Protein AF-A0A962IRU7-F1 (afdb_monomer_lite)

Sequence (81 aa):
MSLDNPLARLPSIDQLLINPACEPLIRTYGRTPVVTRLRQQVAGFRDALRAGGVTADAAMILTATAENLARDFPDRLKPVH

pLDDT: mean 80.1, std 12.91, range [40.0, 91.19]

Secondary structure (DSSP, 8-state):
-----GGGGSPPHHHHHHSTTHHHHHHHH-HHHHHHHHHHHHHHHHHHHHTT-----HHHHHHHHHHHHHHH-GGG-----

Structure (mmCIF, N/CA/C/O backbone):
data_AF-A0A962IRU7-F1
#
_entry.id   AF-A0A962IRU7-F1
#
loop_
_atom_site.group_PDB
_atom_site.id
_atom_site.t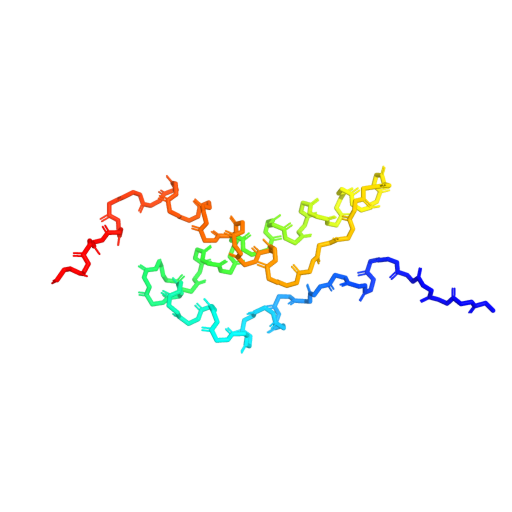ype_symbol
_atom_site.label_atom_id
_atom_site.label_alt_id
_atom_site.label_comp_id
_atom_site.label_asym_id
_atom_site.label_entity_id
_atom_site.label_seq_id
_atom_site.pdbx_PDB_ins_code
_atom_site.Cartn_x
_atom_site.Cartn_y
_atom_site.Cartn_z
_atom_site.occupancy
_atom_site.B_iso_or_equiv
_atom_site.auth_seq_id
_atom_site.auth_comp_id
_atom_site.auth_asym_id
_atom_site.auth_atom_id
_atom_site.pdbx_PDB_model_num
ATOM 1 N N . MET A 1 1 ? 24.511 -19.635 -13.212 1.00 40.72 1 MET A N 1
ATOM 2 C CA . MET A 1 1 ? 23.122 -19.242 -13.536 1.00 40.72 1 MET A CA 1
ATOM 3 C C . MET A 1 1 ? 22.560 -18.515 -12.328 1.00 40.72 1 MET A C 1
ATOM 5 O O . MET A 1 1 ? 22.078 -19.170 -11.414 1.00 40.72 1 MET A O 1
ATOM 9 N N . SER A 1 2 ? 22.717 -17.190 -12.261 1.00 44.59 2 SER A N 1
ATOM 10 C CA . SER A 1 2 ? 22.125 -16.409 -11.170 1.00 44.59 2 SER A CA 1
ATOM 11 C C . SER A 1 2 ? 20.622 -16.328 -11.391 1.00 44.59 2 SER A C 1
ATOM 13 O O . SER A 1 2 ? 20.164 -15.755 -12.376 1.00 44.59 2 SER A O 1
ATOM 15 N N . LEU A 1 3 ? 19.863 -16.942 -10.488 1.00 56.41 3 LEU A N 1
ATOM 16 C CA . LEU A 1 3 ? 18.414 -16.802 -10.375 1.00 56.41 3 LEU A CA 1
ATOM 17 C C . LEU A 1 3 ? 18.087 -15.434 -9.758 1.00 56.41 3 LEU A C 1
ATOM 19 O O . LEU A 1 3 ? 17.437 -15.353 -8.719 1.00 56.41 3 LEU A O 1
ATOM 23 N N . ASP A 1 4 ? 18.530 -14.348 -10.391 1.00 59.50 4 ASP A N 1
ATOM 24 C CA . ASP A 1 4 ? 17.959 -13.025 -10.148 1.00 59.50 4 ASP A CA 1
ATOM 25 C C . ASP A 1 4 ?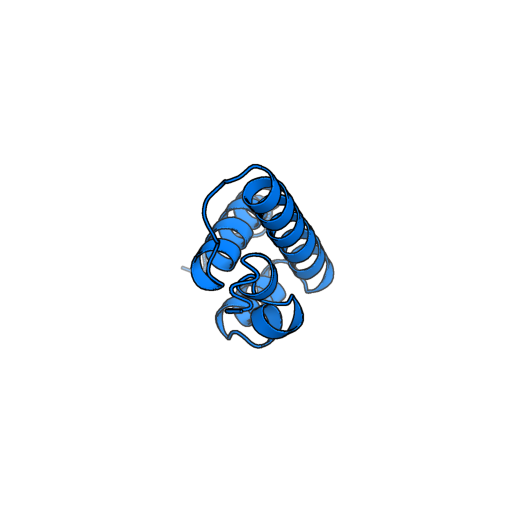 16.574 -13.021 -10.787 1.00 59.50 4 ASP A C 1
ATOM 27 O O . ASP A 1 4 ? 16.355 -12.467 -11.857 1.00 59.50 4 ASP A O 1
ATOM 31 N N . ASN A 1 5 ? 15.637 -13.743 -10.172 1.00 67.56 5 ASN A N 1
ATOM 32 C CA . ASN A 1 5 ? 14.243 -13.670 -10.548 1.00 67.56 5 ASN A CA 1
ATOM 33 C C . ASN A 1 5 ? 13.727 -12.337 -9.992 1.00 67.56 5 ASN A C 1
ATOM 35 O O . ASN A 1 5 ? 13.528 -12.235 -8.779 1.00 67.56 5 ASN A O 1
ATOM 39 N N . PRO A 1 6 ? 13.512 -11.304 -10.823 1.00 63.84 6 PRO A N 1
ATOM 40 C CA . PRO A 1 6 ? 13.056 -10.008 -10.333 1.00 63.84 6 PRO A CA 1
ATOM 41 C C . PRO A 1 6 ? 11.704 -10.145 -9.617 1.00 63.84 6 PRO A C 1
ATOM 43 O O . PRO A 1 6 ? 11.444 -9.438 -8.650 1.00 63.84 6 PRO A O 1
ATOM 46 N N . LEU A 1 7 ? 10.884 -11.136 -9.995 1.00 66.56 7 LEU A N 1
ATOM 47 C CA . LEU A 1 7 ? 9.621 -11.444 -9.320 1.00 66.56 7 LEU A CA 1
ATOM 48 C C . LEU A 1 7 ? 9.818 -11.994 -7.902 1.00 66.56 7 LEU A C 1
ATOM 50 O O . LEU A 1 7 ? 8.933 -11.820 -7.073 1.00 66.56 7 LEU A O 1
ATOM 54 N N . ALA A 1 8 ? 10.957 -12.627 -7.606 1.00 67.00 8 ALA A N 1
ATOM 55 C CA . ALA A 1 8 ? 11.292 -13.078 -6.254 1.00 67.00 8 ALA A CA 1
ATOM 56 C C . ALA A 1 8 ? 11.711 -11.920 -5.333 1.00 67.00 8 ALA A C 1
ATOM 58 O O . ALA A 1 8 ? 11.736 -12.093 -4.118 1.00 67.00 8 ALA A O 1
ATOM 59 N N . ARG A 1 9 ? 12.017 -10.739 -5.893 1.00 70.75 9 ARG A N 1
ATOM 60 C CA . ARG A 1 9 ? 12.299 -9.526 -5.114 1.00 70.75 9 ARG A CA 1
ATOM 61 C C . ARG A 1 9 ? 11.030 -8.821 -4.636 1.00 70.75 9 ARG A C 1
ATOM 63 O O . ARG A 1 9 ? 11.119 -7.960 -3.769 1.00 70.75 9 ARG A O 1
ATOM 70 N N . LEU A 1 10 ? 9.858 -9.173 -5.177 1.00 77.12 10 LEU A N 1
ATOM 71 C CA . LEU A 1 10 ? 8.601 -8.609 -4.696 1.00 77.12 10 LEU A CA 1
ATOM 72 C C . LEU A 1 10 ? 8.252 -9.200 -3.324 1.00 77.12 10 LEU A C 1
ATOM 74 O O . LEU A 1 10 ? 8.203 -10.426 -3.182 1.00 77.12 10 LEU A O 1
ATOM 78 N N . PRO A 1 11 ? 7.966 -8.355 -2.322 1.00 81.12 11 PRO A N 1
ATOM 79 C CA . PRO A 1 11 ? 7.572 -8.832 -1.010 1.00 81.12 11 PRO A CA 1
ATOM 80 C C . PRO A 1 11 ? 6.214 -9.534 -1.081 1.00 81.12 11 PRO A C 1
ATOM 82 O O . PRO A 1 11 ? 5.287 -9.105 -1.775 1.00 81.12 11 PRO A O 1
ATOM 85 N N . SER A 1 12 ? 6.087 -10.620 -0.325 1.00 84.31 12 SER A N 1
ATOM 86 C CA . SER A 1 12 ? 4.816 -11.336 -0.183 1.00 84.31 12 SER A CA 1
ATOM 87 C C . SER A 1 12 ? 3.827 -10.538 0.666 1.00 84.31 12 SER A C 1
ATOM 89 O O . SER A 1 12 ? 4.225 -9.769 1.539 1.00 84.31 12 SER A O 1
ATOM 91 N N . ILE A 1 13 ? 2.524 -10.776 0.481 1.00 86.88 13 ILE A N 1
ATOM 92 C CA . ILE A 1 13 ? 1.484 -10.128 1.300 1.00 86.88 13 ILE A CA 1
ATOM 93 C C . ILE A 1 13 ? 1.715 -10.383 2.790 1.00 86.88 13 ILE A C 1
ATOM 95 O O . ILE A 1 13 ? 1.598 -9.452 3.578 1.00 86.88 13 ILE A O 1
ATOM 99 N N . ASP A 1 14 ? 2.102 -11.599 3.179 1.00 85.56 14 ASP A N 1
ATOM 100 C CA . ASP A 1 14 ? 2.398 -11.905 4.581 1.00 85.56 14 ASP A CA 1
ATOM 101 C C . ASP A 1 14 ? 3.588 -11.101 5.117 1.00 85.56 14 ASP A C 1
ATOM 103 O O . ASP A 1 14 ? 3.520 -10.589 6.229 1.00 85.56 14 ASP A O 1
ATOM 107 N N . GLN A 1 15 ? 4.638 -10.887 4.315 1.00 85.94 15 GLN A N 1
ATOM 108 C CA . GLN A 1 15 ? 5.758 -10.021 4.710 1.00 85.94 15 GLN A CA 1
ATOM 109 C C . GLN A 1 15 ? 5.315 -8.567 4.894 1.00 85.94 15 GLN A C 1
ATOM 111 O O . GLN A 1 15 ? 5.772 -7.896 5.818 1.00 85.94 15 GLN A O 1
ATOM 116 N N . LEU A 1 16 ? 4.404 -8.086 4.044 1.00 86.94 16 LEU A N 1
ATOM 117 C CA . LEU A 1 16 ? 3.816 -6.756 4.194 1.00 86.94 16 LEU A CA 1
ATOM 118 C C . LEU A 1 16 ? 2.956 -6.677 5.459 1.00 86.94 16 LEU A C 1
ATOM 120 O O . LEU A 1 16 ? 3.058 -5.698 6.188 1.00 86.94 16 LEU A O 1
ATOM 124 N N . LEU A 1 17 ? 2.161 -7.707 5.759 1.00 87.31 17 LEU A N 1
ATOM 125 C CA . LEU A 1 17 ? 1.300 -7.756 6.945 1.00 87.31 17 LEU A CA 1
ATOM 126 C C . LEU A 1 17 ? 2.072 -7.872 8.262 1.00 87.31 17 LEU A C 1
ATOM 128 O O . LEU A 1 17 ? 1.590 -7.379 9.276 1.00 87.31 17 LEU A O 1
ATOM 132 N N . ILE A 1 18 ? 3.254 -8.491 8.254 1.00 87.88 18 ILE A N 1
ATOM 133 C CA . ILE A 1 18 ? 4.157 -8.536 9.415 1.00 87.88 18 ILE A CA 1
ATOM 134 C C . ILE A 1 18 ? 4.777 -7.153 9.686 1.00 87.88 18 ILE A C 1
ATOM 136 O O . ILE A 1 18 ? 5.214 -6.877 10.803 1.00 87.88 18 ILE A O 1
ATOM 140 N N . ASN A 1 19 ? 4.814 -6.262 8.690 1.00 86.75 19 ASN A N 1
ATOM 141 C CA . ASN A 1 19 ? 5.386 -4.934 8.859 1.00 86.75 19 ASN A CA 1
ATOM 142 C C . ASN A 1 19 ? 4.537 -4.092 9.838 1.00 86.75 19 ASN A C 1
ATOM 144 O O . ASN A 1 19 ? 3.328 -3.954 9.626 1.00 86.75 19 ASN A O 1
ATOM 148 N N . PRO A 1 20 ? 5.146 -3.453 10.856 1.00 85.31 20 PRO A N 1
ATOM 149 C CA . PRO A 1 20 ? 4.421 -2.619 11.818 1.00 85.31 20 PRO A CA 1
ATOM 150 C C . PRO A 1 20 ? 3.665 -1.444 11.176 1.00 85.31 20 PRO A C 1
ATOM 152 O O . PRO A 1 20 ? 2.714 -0.938 11.766 1.00 85.31 20 PRO A O 1
ATOM 155 N N . ALA A 1 21 ? 4.021 -1.032 9.955 1.00 84.88 21 ALA A N 1
ATOM 156 C CA . ALA A 1 21 ? 3.281 -0.019 9.203 1.00 84.88 21 ALA A CA 1
ATOM 157 C C . ALA A 1 21 ? 1.872 -0.475 8.763 1.00 84.88 21 ALA A C 1
ATOM 159 O O . ALA A 1 21 ? 1.015 0.370 8.505 1.00 84.88 21 ALA A O 1
ATOM 160 N N . CYS A 1 22 ? 1.593 -1.785 8.709 1.00 86.56 22 CYS A N 1
ATOM 161 C CA . CYS A 1 22 ? 0.247 -2.293 8.424 1.00 86.56 22 CYS A CA 1
ATOM 162 C C . CYS A 1 22 ? -0.712 -2.136 9.607 1.00 86.56 22 CYS A C 1
ATOM 164 O O . CYS A 1 22 ? -1.907 -1.942 9.392 1.00 86.56 22 CYS A O 1
ATOM 166 N N . GLU A 1 23 ? -0.211 -2.186 10.840 1.00 87.19 23 GLU A N 1
ATOM 167 C CA . GLU A 1 23 ? -1.025 -2.112 12.056 1.00 87.19 23 GLU A CA 1
ATOM 168 C C . GLU A 1 23 ? -1.939 -0.866 12.109 1.00 87.19 23 GLU A C 1
ATOM 170 O O . GLU A 1 23 ? -3.156 -1.021 12.261 1.00 87.19 23 GLU A O 1
ATOM 175 N N . PRO A 1 24 ? -1.442 0.376 11.917 1.00 88.25 24 PRO A N 1
ATOM 176 C CA . PRO A 1 24 ? -2.309 1.553 11.899 1.00 88.25 24 PRO A CA 1
ATOM 177 C C . PRO A 1 24 ? -3.297 1.548 10.727 1.00 88.25 24 PRO A C 1
ATOM 179 O O . PRO A 1 24 ? -4.433 1.984 10.896 1.00 88.25 24 PRO A O 1
ATOM 182 N N . LEU A 1 25 ? -2.916 1.021 9.559 1.00 86.06 25 LEU A N 1
ATOM 183 C CA . LEU A 1 25 ? -3.816 0.935 8.404 1.00 86.06 25 LEU A CA 1
ATOM 184 C C . LEU A 1 25 ? -4.976 -0.027 8.682 1.00 86.06 25 LEU A C 1
ATOM 186 O O . LEU A 1 25 ? -6.132 0.299 8.413 1.00 86.06 25 LEU A O 1
ATOM 190 N N . ILE A 1 26 ? -4.681 -1.194 9.257 1.00 89.50 26 ILE A N 1
ATOM 191 C CA . ILE A 1 26 ? -5.684 -2.195 9.634 1.00 89.50 26 ILE A CA 1
ATOM 192 C C . ILE A 1 26 ? -6.614 -1.635 10.707 1.00 89.50 26 ILE A C 1
ATOM 194 O O . ILE A 1 26 ? -7.825 -1.827 10.608 1.00 89.50 26 ILE A O 1
ATOM 198 N N . ARG A 1 27 ? -6.078 -0.910 11.692 1.00 88.12 27 ARG A N 1
ATOM 199 C CA . ARG A 1 27 ? -6.881 -0.280 12.744 1.00 88.12 27 ARG A CA 1
ATOM 200 C C . ARG A 1 27 ? -7.827 0.797 12.199 1.00 88.12 27 ARG A C 1
ATOM 202 O O . ARG A 1 27 ? -8.965 0.875 12.648 1.00 88.12 27 ARG A O 1
ATOM 209 N N . THR A 1 28 ? -7.384 1.599 11.230 1.00 86.88 28 THR A N 1
ATOM 210 C CA . THR A 1 28 ? -8.173 2.711 10.666 1.00 86.88 28 THR A CA 1
ATOM 211 C C . THR A 1 28 ? -9.192 2.250 9.621 1.00 86.88 28 THR A C 1
ATOM 213 O O . THR A 1 28 ? -10.358 2.648 9.653 1.00 86.88 28 THR A O 1
ATOM 216 N N . TYR A 1 29 ? -8.777 1.403 8.677 1.00 85.94 29 TYR A N 1
ATOM 217 C CA . TYR A 1 29 ? -9.607 1.023 7.528 1.00 85.94 29 TYR A CA 1
ATOM 218 C C . TYR A 1 29 ? -10.252 -0.359 7.684 1.00 85.94 29 TYR A C 1
ATOM 220 O O . TYR A 1 29 ? -11.286 -0.631 7.073 1.00 85.94 29 TYR A O 1
ATOM 228 N N . GLY A 1 30 ? -9.698 -1.215 8.540 1.00 88.00 30 GLY A N 1
ATOM 229 C CA . GLY A 1 30 ? -10.079 -2.615 8.691 1.00 88.00 30 GLY A CA 1
ATOM 230 C C . GLY A 1 30 ? -9.169 -3.550 7.893 1.00 88.00 30 GLY A C 1
ATOM 231 O O . GLY A 1 30 ? -8.610 -3.192 6.857 1.00 88.00 30 GLY A O 1
ATOM 232 N N . ARG A 1 31 ? -9.041 -4.798 8.352 1.00 88.88 31 ARG A N 1
ATOM 233 C CA . ARG A 1 31 ? -8.120 -5.781 7.754 1.00 88.88 31 ARG A CA 1
ATOM 234 C C . ARG A 1 31 ? -8.456 -6.113 6.300 1.00 88.88 31 ARG A C 1
ATOM 236 O O . ARG A 1 31 ? -7.572 -6.120 5.452 1.00 88.88 31 ARG A O 1
ATOM 243 N N . THR A 1 32 ? -9.725 -6.380 6.002 1.00 89.75 32 THR A N 1
ATOM 244 C CA . THR A 1 32 ? -10.178 -6.790 4.663 1.00 89.75 32 THR A CA 1
ATOM 245 C C . THR A 1 32 ? -9.862 -5.763 3.567 1.00 89.75 32 THR A C 1
ATOM 247 O O . THR A 1 32 ? -9.242 -6.157 2.574 1.00 89.75 32 THR A O 1
ATOM 250 N N . PRO A 1 33 ? -10.219 -4.467 3.699 1.00 88.12 33 PRO A N 1
ATOM 251 C CA 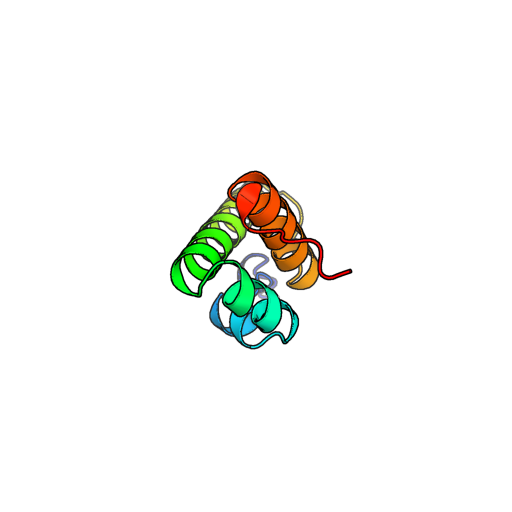. PRO A 1 33 ? -9.881 -3.475 2.678 1.00 88.12 33 PRO A CA 1
ATOM 252 C C . PRO A 1 33 ? -8.368 -3.275 2.538 1.00 88.12 33 PRO A C 1
ATOM 254 O O . PRO A 1 33 ? -7.880 -3.197 1.412 1.00 88.12 33 PRO A O 1
ATOM 257 N N . VAL A 1 34 ? -7.608 -3.300 3.640 1.00 89.94 34 VAL A N 1
ATOM 258 C CA . VAL A 1 34 ? -6.139 -3.189 3.600 1.00 89.94 34 VAL A CA 1
ATOM 259 C C . VAL A 1 34 ? -5.509 -4.355 2.840 1.00 89.94 34 VAL A C 1
ATOM 261 O O . VAL A 1 34 ? -4.743 -4.137 1.906 1.00 89.94 34 VAL A O 1
ATOM 264 N N . VAL A 1 35 ? -5.867 -5.598 3.175 1.00 91.19 35 VAL A N 1
ATOM 265 C CA . VAL A 1 35 ? -5.351 -6.798 2.491 1.00 91.19 35 VAL A CA 1
ATOM 266 C C . VAL A 1 35 ? -5.729 -6.793 1.011 1.00 91.19 35 VAL A C 1
ATOM 268 O O . VAL A 1 35 ? -4.910 -7.141 0.160 1.00 91.19 35 VAL A O 1
ATOM 271 N N . THR A 1 36 ? -6.957 -6.386 0.689 1.00 91.19 36 THR A N 1
ATOM 272 C CA . THR A 1 36 ? -7.428 -6.299 -0.699 1.00 91.19 36 THR A CA 1
ATOM 273 C C . THR A 1 36 ? -6.603 -5.287 -1.490 1.00 91.19 36 THR A C 1
ATOM 275 O O . THR A 1 36 ? -6.146 -5.600 -2.590 1.00 91.19 36 THR A O 1
ATOM 278 N N . ARG A 1 37 ? -6.340 -4.107 -0.916 1.00 90.38 37 ARG A N 1
ATOM 279 C CA . ARG A 1 37 ? -5.512 -3.079 -1.554 1.00 90.38 37 ARG A CA 1
ATOM 280 C C . ARG A 1 37 ? -4.050 -3.499 -1.681 1.00 90.38 37 ARG A C 1
ATOM 282 O O . ARG A 1 37 ? -3.499 -3.354 -2.767 1.00 90.38 37 ARG A O 1
ATOM 289 N N . LEU A 1 38 ? -3.457 -4.118 -0.657 1.00 90.81 38 LEU A N 1
ATOM 290 C CA . LEU A 1 38 ? -2.101 -4.676 -0.746 1.00 90.81 38 LEU A CA 1
ATOM 291 C C . LEU A 1 38 ? -1.984 -5.687 -1.892 1.00 90.81 38 LEU A C 1
ATOM 293 O O . LEU A 1 38 ? -1.047 -5.618 -2.683 1.00 90.81 38 LEU A O 1
ATOM 297 N N . ARG A 1 39 ? -2.960 -6.596 -2.030 1.00 90.69 39 ARG A N 1
ATOM 298 C CA . ARG A 1 39 ? -2.995 -7.579 -3.128 1.00 90.69 39 ARG A CA 1
ATOM 299 C C . ARG A 1 39 ? -3.038 -6.916 -4.496 1.00 90.69 39 ARG A C 1
ATOM 301 O O . ARG A 1 39 ? -2.318 -7.348 -5.390 1.00 90.69 39 ARG A O 1
ATOM 308 N N . GLN A 1 40 ? -3.847 -5.873 -4.653 1.00 90.44 40 GLN A N 1
ATOM 309 C CA . GLN A 1 40 ? -3.934 -5.127 -5.907 1.00 90.44 40 GLN A CA 1
ATOM 310 C C . GLN A 1 40 ? -2.633 -4.384 -6.225 1.00 90.44 40 GLN A C 1
ATOM 312 O O . GLN A 1 40 ? -2.183 -4.437 -7.365 1.00 90.44 40 GLN A O 1
ATOM 317 N N . GLN A 1 41 ? -1.996 -3.759 -5.230 1.00 89.56 41 GLN A N 1
ATOM 318 C CA . GLN A 1 41 ? -0.716 -3.073 -5.422 1.00 89.56 41 GLN A CA 1
ATOM 319 C C . GLN A 1 41 ? 0.392 -4.052 -5.809 1.00 89.56 41 GLN A C 1
ATOM 321 O O . GLN A 1 41 ? 1.051 -3.862 -6.827 1.00 89.56 41 GLN A O 1
ATOM 326 N N . VAL A 1 42 ? 0.552 -5.148 -5.062 1.00 89.06 42 VAL A N 1
ATOM 327 C CA . VAL A 1 42 ? 1.543 -6.189 -5.380 1.00 89.06 42 VAL A CA 1
ATOM 328 C C . VAL A 1 42 ? 1.295 -6.777 -6.771 1.00 89.06 42 VAL A C 1
ATOM 330 O O . VAL A 1 42 ? 2.244 -6.970 -7.527 1.00 89.06 42 VAL A O 1
ATOM 333 N N . ALA A 1 43 ? 0.035 -7.033 -7.141 1.00 89.00 43 ALA A N 1
ATOM 334 C CA . ALA A 1 43 ? -0.305 -7.507 -8.479 1.00 89.00 43 ALA A CA 1
ATOM 335 C C . ALA A 1 43 ? 0.077 -6.487 -9.566 1.00 89.00 43 ALA A C 1
ATOM 337 O O . ALA A 1 43 ? 0.724 -6.870 -10.538 1.00 89.00 43 ALA A O 1
ATOM 338 N N . GLY A 1 44 ? -0.237 -5.203 -9.367 1.00 87.62 44 GLY A N 1
ATOM 339 C CA . GLY A 1 44 ? 0.125 -4.127 -10.291 1.00 87.62 44 GLY A CA 1
ATOM 340 C C . GLY A 1 44 ? 1.637 -3.983 -10.469 1.00 87.62 44 GLY A C 1
ATOM 341 O O . GLY 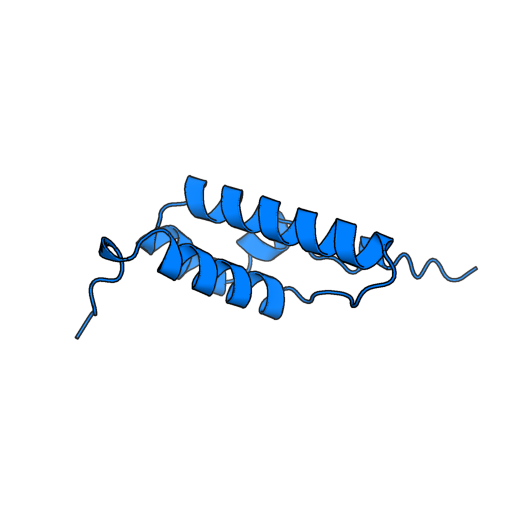A 1 44 ? 2.120 -3.927 -11.598 1.00 87.62 44 GLY A O 1
ATOM 342 N N . PHE A 1 45 ? 2.409 -4.019 -9.378 1.00 86.50 45 PHE A N 1
ATOM 343 C CA . PHE A 1 45 ? 3.873 -4.003 -9.453 1.00 86.50 45 PHE A CA 1
ATOM 344 C C . PHE A 1 45 ? 4.437 -5.253 -10.121 1.00 86.50 45 PHE A C 1
ATOM 346 O O . PHE A 1 45 ? 5.410 -5.165 -10.864 1.00 86.50 45 PHE A O 1
ATOM 353 N N . ARG A 1 46 ? 3.819 -6.417 -9.907 1.00 85.62 46 ARG A N 1
ATOM 354 C CA . ARG A 1 46 ? 4.210 -7.654 -10.587 1.00 85.62 46 ARG A CA 1
ATOM 355 C C . ARG A 1 46 ? 4.024 -7.552 -12.097 1.00 85.62 46 ARG A C 1
ATOM 357 O O . ARG A 1 46 ? 4.889 -8.006 -12.842 1.00 85.62 46 ARG A O 1
ATOM 364 N N . ASP A 1 47 ? 2.924 -6.960 -12.544 1.00 86.94 47 ASP A N 1
ATOM 365 C CA . ASP A 1 47 ? 2.661 -6.772 -13.968 1.00 86.94 47 ASP A CA 1
ATOM 366 C C . ASP A 1 47 ? 3.565 -5.682 -14.568 1.00 86.94 47 ASP A C 1
ATOM 368 O O . ASP A 1 47 ? 4.122 -5.885 -15.646 1.00 86.94 47 ASP A O 1
ATOM 372 N N . ALA A 1 48 ? 3.838 -4.597 -13.834 1.00 84.56 48 ALA A N 1
ATOM 373 C CA . ALA A 1 48 ? 4.822 -3.586 -14.229 1.00 84.56 48 ALA A CA 1
ATOM 374 C C . ALA A 1 48 ? 6.238 -4.174 -14.356 1.00 84.56 48 ALA A C 1
ATOM 376 O O . ALA A 1 48 ? 6.940 -3.903 -15.326 1.00 84.56 48 ALA A O 1
ATOM 377 N N . LEU A 1 49 ? 6.644 -5.033 -13.419 1.00 84.56 49 LEU A N 1
ATOM 378 C CA . LEU A 1 49 ? 7.945 -5.695 -13.448 1.00 84.56 49 LEU A CA 1
ATOM 379 C C . LEU A 1 49 ? 8.072 -6.662 -14.631 1.00 84.56 49 LEU A C 1
ATOM 381 O O . LEU A 1 49 ? 9.117 -6.722 -15.274 1.00 84.56 49 LEU A O 1
ATOM 385 N N . ARG A 1 50 ? 6.993 -7.384 -14.967 1.00 83.06 50 ARG A N 1
ATOM 386 C CA . ARG A 1 50 ? 6.931 -8.216 -16.182 1.00 83.06 50 ARG A CA 1
ATOM 387 C C . ARG A 1 50 ? 7.055 -7.395 -17.461 1.00 83.06 50 ARG A C 1
ATOM 389 O O . ARG A 1 50 ? 7.621 -7.891 -18.428 1.00 83.06 50 ARG A O 1
ATOM 396 N N . ALA A 1 51 ? 6.562 -6.160 -17.460 1.00 85.19 51 ALA A N 1
ATOM 397 C CA . ALA A 1 51 ? 6.705 -5.226 -18.573 1.00 85.19 51 ALA A CA 1
ATOM 398 C C . ALA A 1 51 ? 8.105 -4.575 -18.661 1.00 85.19 51 ALA A C 1
ATOM 400 O O . ALA A 1 51 ? 8.317 -3.717 -19.513 1.00 85.19 51 ALA A O 1
ATOM 401 N N . GLY A 1 52 ? 9.059 -4.966 -17.804 1.00 82.56 52 GLY A N 1
ATOM 402 C CA . GLY A 1 52 ? 10.405 -4.381 -17.744 1.00 82.56 52 GLY A CA 1
ATOM 403 C C . GLY A 1 52 ? 10.511 -3.140 -16.851 1.00 82.56 52 GLY A C 1
ATOM 404 O O . GLY A 1 52 ? 11.491 -2.405 -16.934 1.00 82.56 52 GLY A O 1
ATOM 405 N N . GLY A 1 53 ? 9.500 -2.889 -16.017 1.00 77.00 53 GLY A N 1
ATOM 406 C CA . GLY A 1 53 ? 9.478 -1.805 -15.041 1.00 77.00 53 GLY A CA 1
ATOM 407 C C . GLY A 1 53 ? 10.382 -2.045 -13.828 1.00 77.00 53 GLY A C 1
ATOM 408 O O . GLY A 1 53 ? 11.119 -3.025 -13.737 1.00 77.00 53 GLY A O 1
ATOM 409 N N . VAL A 1 54 ? 10.318 -1.121 -12.871 1.00 74.94 54 VAL A N 1
ATOM 410 C CA . VAL A 1 54 ? 11.191 -1.112 -11.689 1.00 74.94 54 VAL A CA 1
ATOM 411 C C . VAL A 1 54 ? 10.622 -2.005 -10.583 1.00 74.94 54 VAL A C 1
ATOM 413 O O . VAL A 1 54 ? 9.408 -2.095 -10.395 1.00 74.94 54 VAL A O 1
ATOM 416 N N . THR A 1 55 ? 11.502 -2.663 -9.829 1.00 75.56 55 THR A N 1
ATOM 417 C CA . THR A 1 55 ? 11.134 -3.433 -8.635 1.00 75.56 55 THR A CA 1
ATOM 418 C C . THR A 1 55 ? 10.575 -2.522 -7.548 1.00 75.56 55 THR A C 1
ATOM 420 O O . THR A 1 55 ? 11.111 -1.438 -7.317 1.00 75.56 55 THR A O 1
ATOM 423 N N . ALA A 1 56 ? 9.535 -2.980 -6.850 1.00 79.06 56 ALA A N 1
ATOM 424 C CA . ALA A 1 56 ? 8.971 -2.258 -5.720 1.00 79.06 56 ALA A CA 1
ATOM 425 C C . ALA A 1 56 ? 9.354 -2.888 -4.382 1.00 79.06 56 ALA A C 1
ATOM 427 O O . ALA A 1 56 ? 9.081 -4.066 -4.147 1.00 79.06 56 ALA A O 1
ATOM 428 N N . ASP A 1 57 ? 9.934 -2.076 -3.501 1.00 83.88 57 ASP A N 1
ATOM 429 C CA . ASP A 1 57 ? 10.223 -2.469 -2.126 1.00 83.88 57 ASP A CA 1
ATOM 430 C C . ASP A 1 57 ? 8.967 -2.405 -1.256 1.00 83.88 57 ASP A C 1
ATOM 432 O O . ASP A 1 57 ? 8.022 -1.657 -1.528 1.00 83.88 57 ASP A O 1
ATOM 436 N N . ALA A 1 58 ? 8.986 -3.143 -0.144 1.00 82.62 58 ALA A N 1
ATOM 437 C CA . ALA A 1 58 ? 7.880 -3.186 0.811 1.00 82.62 58 ALA A CA 1
ATOM 438 C C . ALA A 1 58 ? 7.432 -1.790 1.267 1.00 82.62 58 ALA A C 1
ATOM 440 O O . ALA A 1 58 ? 6.235 -1.525 1.337 1.00 82.62 58 ALA A O 1
ATOM 441 N N . ALA A 1 59 ? 8.380 -0.881 1.513 1.00 84.31 59 ALA A N 1
ATOM 442 C CA . ALA A 1 59 ? 8.081 0.491 1.907 1.00 84.31 59 ALA A CA 1
ATOM 443 C C . ALA A 1 59 ? 7.286 1.248 0.829 1.00 84.31 59 ALA A C 1
ATOM 445 O O . ALA A 1 59 ? 6.285 1.879 1.152 1.00 84.31 59 ALA A O 1
ATOM 446 N N . MET A 1 60 ? 7.666 1.131 -0.450 1.00 86.12 60 MET A N 1
ATOM 447 C CA . MET A 1 60 ? 6.941 1.792 -1.543 1.00 86.12 60 MET A CA 1
ATOM 448 C C . MET A 1 60 ? 5.519 1.250 -1.688 1.00 86.12 60 MET A C 1
ATOM 450 O O . MET A 1 60 ? 4.576 2.022 -1.850 1.00 86.12 60 MET A O 1
ATOM 454 N N . ILE A 1 61 ? 5.354 -0.072 -1.582 1.00 87.62 61 ILE A N 1
ATOM 455 C CA . ILE A 1 61 ? 4.038 -0.719 -1.667 1.00 87.62 61 ILE A CA 1
ATOM 456 C C . ILE A 1 61 ? 3.141 -0.263 -0.513 1.00 87.62 61 ILE A C 1
ATOM 458 O O . ILE A 1 61 ? 1.961 0.020 -0.725 1.00 87.62 61 ILE A O 1
ATOM 462 N N . LEU A 1 62 ? 3.685 -0.159 0.701 1.00 86.94 62 LEU A N 1
ATOM 463 C CA . LEU A 1 62 ? 2.946 0.293 1.881 1.00 86.94 62 LEU A CA 1
ATOM 464 C C . LEU A 1 62 ? 2.538 1.766 1.771 1.00 86.94 62 LEU A C 1
ATOM 466 O O . LEU A 1 62 ? 1.372 2.075 2.013 1.00 86.94 62 LEU A O 1
ATOM 470 N N . THR A 1 63 ? 3.443 2.649 1.338 1.00 88.81 63 THR A N 1
ATOM 471 C CA . THR A 1 63 ? 3.133 4.068 1.097 1.00 88.81 63 THR A CA 1
ATOM 472 C C . THR A 1 63 ? 2.037 4.222 0.046 1.00 88.81 63 THR A C 1
ATOM 474 O O . THR A 1 63 ? 1.014 4.848 0.315 1.00 88.81 63 THR A O 1
ATOM 477 N N . ALA A 1 64 ? 2.178 3.561 -1.109 1.00 87.94 64 ALA A N 1
ATOM 478 C CA . ALA A 1 64 ? 1.164 3.592 -2.162 1.00 87.94 64 ALA A CA 1
ATOM 479 C C . ALA A 1 64 ? -0.184 3.026 -1.682 1.00 87.94 64 ALA A C 1
ATOM 481 O O . ALA A 1 64 ? -1.250 3.522 -2.049 1.00 87.94 64 ALA A O 1
ATOM 482 N N . THR A 1 65 ? -0.166 1.992 -0.838 1.00 88.94 65 THR A N 1
ATOM 483 C CA . THR A 1 65 ? -1.388 1.430 -0.246 1.00 88.94 65 THR A CA 1
ATOM 484 C C . THR A 1 65 ? -2.061 2.428 0.695 1.00 88.94 65 THR A C 1
ATOM 486 O O . THR A 1 65 ? -3.276 2.602 0.618 1.00 88.94 65 THR A O 1
ATOM 489 N N . ALA A 1 66 ? -1.294 3.100 1.556 1.00 87.12 66 ALA A N 1
ATOM 490 C CA . ALA A 1 66 ? -1.807 4.100 2.488 1.00 87.12 66 ALA A CA 1
ATOM 491 C C . ALA A 1 66 ? -2.432 5.297 1.756 1.00 87.12 66 ALA A C 1
ATOM 493 O O . ALA A 1 66 ? -3.543 5.702 2.093 1.00 87.12 66 ALA A O 1
ATOM 494 N N . GLU A 1 67 ? -1.764 5.814 0.721 1.00 88.38 67 GLU A N 1
ATOM 495 C CA . GLU A 1 67 ? -2.274 6.909 -0.112 1.00 88.38 67 GLU A CA 1
ATOM 496 C C . GLU A 1 67 ? -3.575 6.536 -0.831 1.00 88.38 67 GLU A C 1
ATOM 498 O O . GLU A 1 67 ? -4.520 7.324 -0.864 1.00 88.38 67 GLU A O 1
ATOM 503 N N . ASN A 1 68 ? -3.658 5.324 -1.385 1.00 87.50 68 ASN A N 1
ATOM 504 C CA . ASN A 1 68 ? -4.876 4.865 -2.050 1.00 87.50 68 ASN A CA 1
ATOM 505 C C . ASN A 1 68 ? -6.023 4.642 -1.060 1.00 87.50 68 ASN A C 1
ATOM 507 O O . ASN A 1 68 ? -7.142 5.065 -1.329 1.00 87.50 68 ASN A O 1
ATOM 511 N N . LEU A 1 69 ? -5.754 4.050 0.109 1.00 86.88 69 LEU A N 1
ATOM 512 C CA . LEU A 1 69 ? -6.763 3.913 1.163 1.00 86.88 69 LEU A CA 1
ATOM 513 C C . LEU A 1 69 ? -7.265 5.279 1.645 1.00 86.88 69 LEU A C 1
ATOM 515 O O . LEU A 1 69 ? -8.465 5.446 1.829 1.00 86.88 69 LEU A O 1
ATOM 519 N N . ALA A 1 70 ? -6.377 6.263 1.795 1.00 85.81 70 ALA A N 1
ATOM 520 C CA . ALA A 1 70 ? -6.759 7.629 2.143 1.00 85.81 70 ALA A CA 1
ATOM 521 C C . ALA A 1 70 ? -7.685 8.264 1.089 1.00 85.81 70 ALA A C 1
ATOM 523 O O . ALA A 1 70 ? -8.633 8.960 1.445 1.00 85.81 70 ALA A O 1
ATOM 524 N N . ARG A 1 71 ? -7.442 7.995 -0.202 1.00 84.31 71 ARG A N 1
ATOM 525 C CA . ARG A 1 71 ? -8.299 8.460 -1.308 1.00 84.31 71 ARG A CA 1
ATOM 526 C C . ARG A 1 71 ? -9.652 7.753 -1.358 1.00 84.31 71 ARG A C 1
ATOM 528 O O . ARG A 1 71 ? -10.654 8.402 -1.632 1.00 84.31 71 ARG A O 1
ATOM 535 N N . ASP A 1 72 ? -9.682 6.447 -1.105 1.00 83.81 72 ASP A N 1
ATOM 536 C CA . ASP A 1 72 ? -10.913 5.647 -1.135 1.00 83.81 72 ASP A CA 1
ATOM 537 C C . ASP A 1 72 ? -11.810 5.878 0.089 1.00 83.81 72 ASP A C 1
ATOM 539 O O . ASP A 1 72 ? -13.026 5.709 0.012 1.00 83.81 72 ASP A O 1
ATOM 543 N N . PHE A 1 73 ? -11.212 6.227 1.231 1.00 79.12 73 PHE A N 1
ATOM 544 C CA . PHE A 1 73 ? -11.897 6.390 2.512 1.00 79.12 73 PHE A CA 1
ATOM 545 C C . PHE A 1 73 ? -11.672 7.793 3.109 1.00 79.12 73 PHE A C 1
ATOM 547 O O . PHE A 1 73 ? -11.143 7.904 4.223 1.00 79.12 73 PHE A O 1
ATOM 554 N N . PRO A 1 74 ? -12.109 8.868 2.425 1.00 66.75 74 PRO A N 1
ATOM 555 C CA . PRO A 1 74 ? -11.884 10.243 2.876 1.00 66.75 74 PRO A CA 1
ATOM 556 C C . PRO A 1 74 ? -12.535 10.539 4.240 1.00 66.75 74 PRO A C 1
ATOM 558 O O . PRO A 1 74 ? -11.955 11.258 5.047 1.00 66.75 74 PRO A O 1
ATOM 561 N N . ASP A 1 75 ? -13.676 9.913 4.552 1.00 67.00 75 ASP A N 1
ATOM 562 C CA . ASP A 1 75 ? -14.406 10.109 5.819 1.00 67.00 75 ASP A CA 1
ATOM 563 C C . ASP A 1 75 ? -13.791 9.389 7.034 1.00 67.00 75 ASP A C 1
ATOM 565 O O . ASP A 1 75 ? -14.171 9.650 8.178 1.00 67.00 75 ASP A O 1
ATOM 569 N N . ARG A 1 76 ? -12.860 8.444 6.826 1.00 64.38 76 ARG A N 1
ATOM 57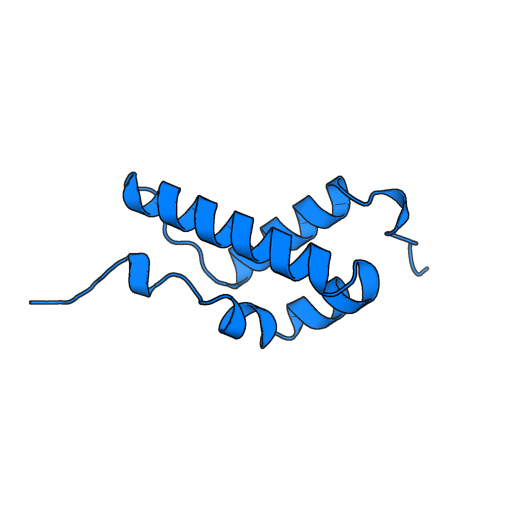0 C CA . ARG A 1 76 ? -12.273 7.648 7.925 1.00 64.38 76 ARG A CA 1
ATOM 571 C C . ARG A 1 76 ? -10.967 8.204 8.470 1.00 64.38 76 ARG A C 1
ATOM 573 O O . ARG A 1 76 ? -10.528 7.768 9.535 1.00 64.38 76 ARG A O 1
ATOM 580 N N . LEU A 1 77 ? -10.379 9.190 7.802 1.00 60.59 77 LEU A N 1
ATOM 581 C CA . LEU A 1 77 ? -9.294 9.988 8.354 1.00 60.59 77 LEU A CA 1
ATOM 582 C C . LEU A 1 77 ? -9.889 11.005 9.331 1.00 60.59 77 LEU A C 1
ATOM 584 O O . LEU A 1 77 ? -9.923 12.197 9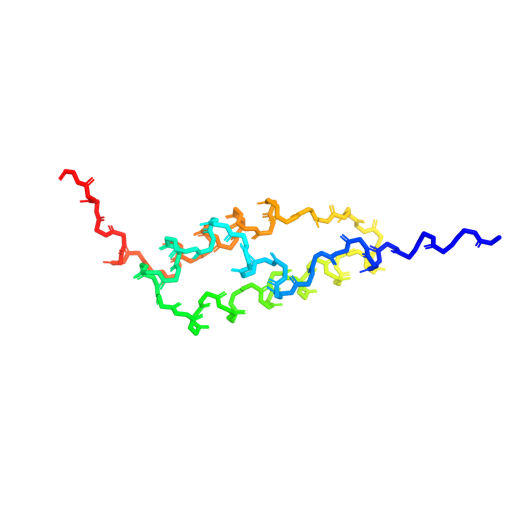.052 1.00 60.59 77 LEU A O 1
ATOM 588 N N . LYS A 1 78 ? -10.378 10.549 10.493 1.00 50.91 78 LYS A N 1
ATOM 589 C CA . LYS A 1 78 ? -10.566 11.485 11.604 1.00 50.91 78 LYS A CA 1
ATOM 590 C C . LYS A 1 78 ? -9.180 12.040 11.939 1.00 50.91 78 LYS A C 1
ATOM 592 O O . LYS A 1 78 ? -8.313 11.242 12.310 1.00 50.91 78 LYS A O 1
ATOM 597 N N . PRO A 1 79 ? -8.946 13.356 11.807 1.00 43.78 79 PRO A N 1
ATOM 598 C CA . PRO A 1 79 ? -7.718 13.937 12.301 1.00 43.78 79 PRO A CA 1
ATOM 599 C C . PRO A 1 79 ? -7.749 13.752 13.816 1.00 43.78 79 PRO A C 1
ATOM 601 O O . PRO A 1 79 ? -8.605 14.304 14.505 1.00 43.78 79 PRO A O 1
ATOM 604 N N . VAL A 1 80 ? -6.873 12.889 14.324 1.00 49.31 80 VAL A N 1
ATOM 605 C CA . VAL A 1 80 ? -6.568 12.833 15.751 1.00 49.31 80 VAL A CA 1
ATOM 606 C C . VAL A 1 80 ? -5.698 14.049 16.044 1.00 49.31 80 VAL A C 1
ATOM 608 O O . VAL A 1 80 ? -4.481 14.004 15.881 1.00 49.31 80 VAL A O 1
ATOM 611 N N . HIS A 1 81 ? -6.367 15.160 16.349 1.00 40.00 81 HIS A N 1
ATOM 612 C CA . HIS A 1 81 ? -5.764 16.320 16.992 1.00 40.00 81 HIS A CA 1
ATOM 613 C C . HIS A 1 81 ? -5.820 16.157 18.507 1.00 40.00 81 HIS A C 1
ATOM 615 O O . HIS A 1 81 ? -6.847 15.633 18.999 1.00 40.00 81 HIS A O 1
#

Radius of gyration: 14.09 Å; chains: 1; bounding box: 38×36×36 Å

Foldseek 3Di:
DDPPVLLVQQDDLVNLCPDPLVVVVCVQQNDVLLSVLLVVLSVVQSVCVVVVHDRDDSVRSSVVSVVVSCVVCVPSCPPPD